Protein AF-A0A917HIQ5-F1 (afdb_monomer_lite)

Organism: NCBI:txi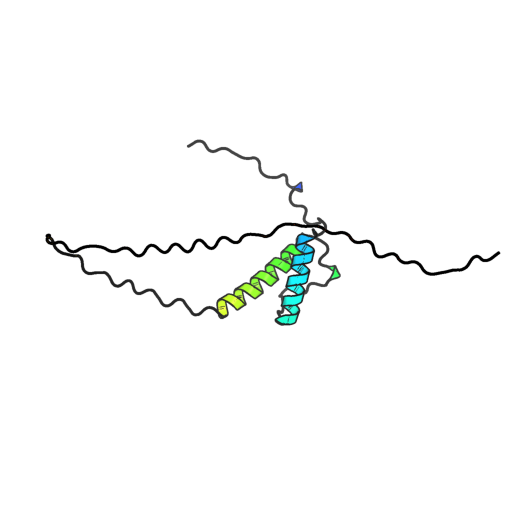d1560005

Foldseek 3Di:
DDDDDDDDDDPVVPDQQAFDDPVLVVVVVVLVVVCVVVVDDFPDDDDPVNNGTPNVSVVVVVRSVVSVVVVVVVVDDDPDPPPPDPDDDDDDDDDDDDDDDDDDDPPPPDPPDDDDDDDDDDDDDDDDDDDDD

Structure (mmCIF, N/CA/C/O backbone)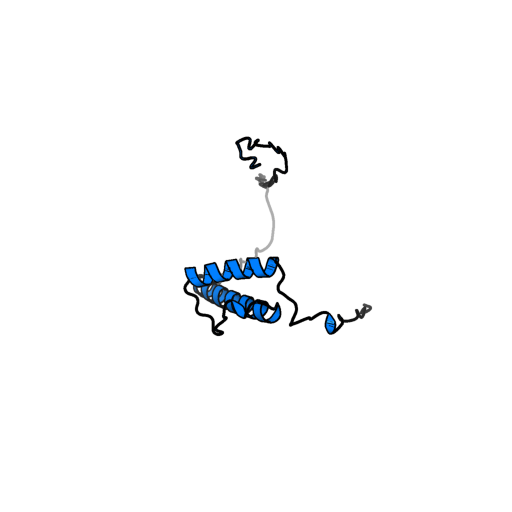:
data_AF-A0A917HIQ5-F1
#
_entry.id   AF-A0A917HIQ5-F1
#
loop_
_atom_site.group_PDB
_atom_site.id
_atom_site.type_symbol
_atom_site.label_atom_id
_atom_site.label_alt_id
_atom_site.label_comp_id
_atom_site.label_asym_id
_atom_site.label_entity_id
_atom_site.label_seq_id
_atom_site.pdbx_PDB_ins_code
_atom_site.Cartn_x
_atom_site.Cartn_y
_atom_site.Cartn_z
_atom_site.occupancy
_atom_site.B_iso_or_equiv
_atom_site.auth_seq_id
_atom_site.auth_comp_id
_atom_site.auth_asym_id
_atom_site.auth_atom_id
_atom_site.pdbx_PDB_model_num
ATOM 1 N N . MET A 1 1 ? -20.507 -13.026 -31.217 1.00 65.62 1 MET A N 1
ATOM 2 C CA . MET A 1 1 ? -19.606 -11.951 -30.739 1.00 65.62 1 MET A CA 1
ATOM 3 C C . MET A 1 1 ? -18.174 -12.427 -30.918 1.00 65.62 1 MET A C 1
ATOM 5 O O . MET A 1 1 ? -17.891 -13.542 -30.505 1.00 65.62 1 MET A O 1
ATOM 9 N N . ALA A 1 2 ? -17.309 -11.653 -31.578 1.00 81.44 2 ALA A N 1
ATOM 10 C CA . ALA A 1 2 ? -15.912 -12.036 -31.798 1.00 81.44 2 ALA A CA 1
ATOM 11 C C . ALA A 1 2 ? -15.040 -11.566 -30.621 1.00 81.44 2 ALA A C 1
ATOM 13 O O . ALA A 1 2 ? -15.056 -10.388 -30.272 1.00 81.44 2 ALA A O 1
ATOM 14 N N . THR A 1 3 ? -14.299 -12.483 -29.996 1.00 85.56 3 THR A N 1
ATOM 15 C CA . THR A 1 3 ? -13.396 -12.177 -28.878 1.00 85.56 3 THR A CA 1
ATOM 16 C C . THR A 1 3 ? -12.050 -11.698 -29.411 1.00 85.56 3 THR A C 1
ATOM 18 O O . THR A 1 3 ? -11.332 -12.454 -30.062 1.00 85.56 3 THR A O 1
ATOM 21 N N . ILE A 1 4 ? -11.686 -10.454 -29.107 1.00 88.12 4 ILE A N 1
ATOM 22 C CA . ILE A 1 4 ? -10.370 -9.897 -29.434 1.00 88.12 4 ILE A CA 1
ATOM 23 C C . ILE A 1 4 ? -9.393 -10.306 -28.327 1.00 88.12 4 ILE A C 1
ATOM 25 O O . ILE A 1 4 ? -9.604 -9.982 -27.159 1.00 88.12 4 ILE A O 1
ATOM 29 N N . ARG A 1 5 ? -8.323 -11.030 -28.679 1.00 89.62 5 ARG A N 1
ATOM 30 C CA . ARG A 1 5 ? -7.251 -11.379 -27.735 1.00 89.62 5 ARG A CA 1
ATOM 31 C C . ARG A 1 5 ? -6.218 -10.259 -27.705 1.00 89.62 5 ARG A C 1
ATOM 33 O O . ARG A 1 5 ? -5.536 -10.026 -28.698 1.00 89.62 5 ARG A O 1
ATOM 40 N N . VAL A 1 6 ? -6.112 -9.581 -26.566 1.00 91.62 6 VAL A N 1
ATOM 41 C CA . VAL A 1 6 ? -5.099 -8.545 -26.335 1.00 91.62 6 VAL A CA 1
ATOM 42 C C . VAL A 1 6 ? -3.855 -9.202 -25.725 1.00 91.62 6 VAL A C 1
ATOM 44 O O . VAL A 1 6 ? -4.002 -10.007 -24.801 1.00 91.62 6 VAL A O 1
ATOM 47 N N . PRO A 1 7 ? -2.642 -8.900 -26.220 1.00 91.94 7 PRO A N 1
ATOM 48 C CA . PRO A 1 7 ? -1.417 -9.397 -25.610 1.00 91.94 7 PRO A CA 1
ATOM 49 C C . PRO A 1 7 ? -1.265 -8.858 -24.183 1.00 91.94 7 PRO A C 1
ATOM 51 O O . PRO A 1 7 ? -1.520 -7.684 -23.911 1.00 91.94 7 PRO A O 1
ATOM 54 N N . GLY A 1 8 ? -0.851 -9.737 -23.270 1.00 91.00 8 GLY A N 1
ATOM 55 C CA . GLY A 1 8 ? -0.552 -9.357 -21.895 1.00 91.00 8 GLY A CA 1
ATOM 56 C C . GLY A 1 8 ? 0.676 -8.442 -21.810 1.00 91.00 8 GLY A C 1
ATOM 57 O O . GLY A 1 8 ? 1.515 -8.444 -22.717 1.00 91.00 8 GLY A O 1
ATOM 58 N N . PRO A 1 9 ? 0.807 -7.661 -20.725 1.00 91.31 9 PRO A N 1
ATOM 59 C CA . PRO A 1 9 ? 2.001 -6.863 -20.500 1.00 91.31 9 PRO A CA 1
ATOM 60 C C . PRO A 1 9 ? 3.235 -7.770 -20.364 1.00 91.31 9 PRO A C 1
ATOM 62 O O . PRO A 1 9 ? 3.128 -8.886 -19.843 1.00 91.31 9 PRO A O 1
ATOM 65 N N . PRO A 1 10 ? 4.416 -7.303 -20.799 1.00 89.88 10 PRO A N 1
ATOM 66 C CA . PRO A 1 10 ? 5.646 -8.062 -20.636 1.00 89.88 10 PRO A CA 1
ATOM 67 C C . PRO A 1 10 ? 5.961 -8.253 -19.143 1.00 89.88 10 PRO A C 1
ATOM 69 O O . PRO A 1 10 ? 5.623 -7.387 -18.330 1.00 89.88 10 PRO A O 1
ATOM 72 N N . PRO A 1 11 ? 6.659 -9.336 -18.758 1.00 84.06 11 PRO A N 1
ATOM 73 C CA . PRO A 1 11 ? 6.999 -9.600 -17.356 1.00 84.06 11 PRO A CA 1
ATOM 74 C C . PRO A 1 11 ? 7.830 -8.468 -16.734 1.00 84.06 11 PRO A C 1
ATOM 76 O O . PRO A 1 11 ? 7.712 -8.177 -15.546 1.00 84.06 11 PRO A O 1
ATOM 79 N N . GLU A 1 12 ? 8.613 -7.763 -17.553 1.00 83.94 12 GLU A N 1
ATOM 80 C CA . GLU A 1 12 ? 9.407 -6.606 -17.139 1.00 83.94 12 GLU A CA 1
ATOM 81 C C . GLU A 1 12 ? 8.588 -5.359 -16.793 1.00 83.94 12 GLU A C 1
ATOM 83 O O . GLU A 1 12 ? 9.141 -4.425 -16.208 1.00 83.94 12 GLU A O 1
ATOM 88 N N . ALA A 1 13 ? 7.299 -5.305 -17.147 1.00 84.56 13 ALA A N 1
ATOM 89 C CA . ALA A 1 13 ? 6.434 -4.184 -16.790 1.00 84.56 13 ALA A CA 1
ATOM 90 C C . ALA A 1 13 ? 6.215 -4.107 -15.270 1.00 84.56 13 ALA A C 1
ATOM 92 O O . ALA A 1 13 ? 6.064 -3.015 -14.722 1.00 84.56 13 ALA A O 1
ATOM 93 N N . PHE A 1 14 ? 6.258 -5.247 -14.569 1.00 82.88 14 PHE A N 1
ATOM 94 C CA . PHE A 1 14 ? 6.112 -5.306 -13.117 1.00 82.88 14 PHE A CA 1
ATOM 95 C C .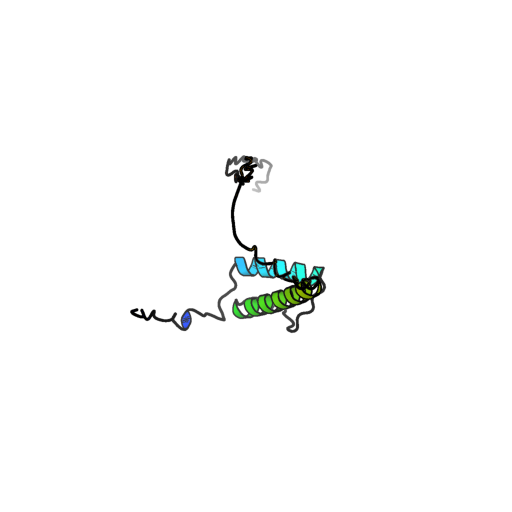 PHE A 1 14 ? 7.476 -5.314 -12.411 1.00 82.88 14 PHE A C 1
ATOM 97 O O . PHE A 1 14 ? 7.992 -6.346 -11.973 1.00 82.88 14 PHE A O 1
ATOM 104 N N . ARG A 1 15 ? 8.084 -4.130 -12.285 1.00 85.75 15 ARG A N 1
ATOM 105 C CA . ARG A 1 15 ? 9.397 -3.959 -11.641 1.00 85.75 15 ARG A CA 1
ATOM 106 C C . ARG A 1 15 ? 9.264 -3.785 -10.129 1.00 85.75 15 ARG A C 1
ATOM 108 O O . ARG A 1 15 ? 9.173 -2.666 -9.638 1.00 85.75 15 ARG A O 1
ATOM 115 N N . LYS A 1 16 ? 9.340 -4.888 -9.377 1.00 85.25 16 LYS A N 1
ATOM 116 C CA . LYS A 1 16 ? 9.280 -4.884 -7.897 1.00 85.25 16 LYS A CA 1
ATOM 117 C C . LYS A 1 16 ? 10.336 -3.980 -7.242 1.00 85.25 16 LYS A C 1
ATOM 119 O O . LYS A 1 16 ? 10.047 -3.285 -6.275 1.00 85.25 16 LYS A O 1
ATOM 124 N N . ASN A 1 17 ? 11.537 -3.945 -7.818 1.00 90.38 17 ASN A N 1
ATOM 125 C CA . ASN A 1 17 ? 12.673 -3.177 -7.301 1.00 90.38 17 ASN A CA 1
ATOM 126 C C . ASN A 1 17 ? 12.726 -1.738 -7.847 1.00 90.38 17 ASN A C 1
ATOM 128 O O . ASN A 1 17 ? 13.769 -1.090 -7.784 1.00 90.38 17 ASN A O 1
ATOM 132 N N . ARG A 1 18 ? 11.632 -1.233 -8.436 1.00 90.81 18 ARG A N 1
ATOM 133 C CA . ARG A 1 18 ? 11.580 0.147 -8.923 1.00 90.81 18 ARG A CA 1
ATOM 134 C C . ARG A 1 18 ? 11.670 1.116 -7.735 1.00 90.81 18 ARG A C 1
ATOM 136 O O . ARG A 1 18 ? 11.004 0.883 -6.722 1.00 90.81 18 ARG A O 1
ATOM 143 N N . PRO A 1 19 ? 12.441 2.213 -7.847 1.00 94.06 19 PRO A N 1
ATOM 144 C CA . PRO A 1 19 ? 12.431 3.257 -6.834 1.00 94.06 19 PRO A CA 1
ATOM 145 C C . PRO A 1 19 ? 11.048 3.903 -6.740 1.00 94.06 19 PRO A C 1
ATOM 147 O O . PRO A 1 19 ? 10.331 4.040 -7.738 1.00 94.06 19 PRO A O 1
ATOM 150 N N . ILE A 1 20 ? 10.695 4.324 -5.531 1.00 93.69 20 ILE A N 1
ATOM 151 C CA . ILE A 1 20 ? 9.388 4.912 -5.241 1.00 93.69 20 ILE A CA 1
ATOM 152 C C . ILE A 1 20 ? 9.216 6.250 -5.970 1.00 93.69 20 ILE A C 1
ATOM 154 O O . ILE A 1 20 ? 10.067 7.143 -5.888 1.00 93.69 20 ILE A O 1
ATOM 158 N N . SER A 1 21 ? 8.077 6.396 -6.650 1.00 93.94 21 SER A N 1
ATOM 159 C CA . SER A 1 21 ? 7.655 7.652 -7.275 1.00 93.94 21 SER A CA 1
ATOM 160 C C . SER A 1 21 ? 7.303 8.737 -6.248 1.00 93.94 21 SER A C 1
ATOM 162 O O . SER A 1 21 ? 6.957 8.453 -5.104 1.00 93.94 21 SER A O 1
ATOM 164 N N . ASP A 1 22 ? 7.350 10.007 -6.649 1.00 95.88 22 ASP A N 1
ATOM 165 C CA . ASP A 1 22 ? 7.061 11.117 -5.729 1.00 95.88 22 ASP A CA 1
ATOM 166 C C . ASP A 1 22 ? 5.628 11.075 -5.162 1.00 95.88 22 ASP A C 1
ATOM 168 O O . ASP A 1 22 ? 5.409 11.317 -3.974 1.00 95.88 22 ASP A O 1
ATOM 172 N N . LEU A 1 23 ? 4.661 10.640 -5.978 1.00 96.00 23 LEU A N 1
ATOM 173 C CA . LEU A 1 23 ? 3.281 10.430 -5.540 1.00 96.00 23 LEU A CA 1
ATOM 174 C C . LEU A 1 23 ? 3.202 9.439 -4.372 1.00 96.00 23 LEU A C 1
ATOM 176 O O . LEU A 1 23 ? 2.583 9.732 -3.350 1.00 96.00 23 LEU A O 1
ATOM 180 N N . ILE A 1 24 ? 3.858 8.285 -4.506 1.00 95.12 24 ILE A N 1
ATOM 181 C CA . ILE A 1 24 ? 3.847 7.252 -3.468 1.00 95.12 24 ILE A CA 1
ATOM 182 C C . ILE A 1 24 ? 4.584 7.753 -2.216 1.00 95.12 24 ILE A C 1
ATOM 184 O O . ILE A 1 24 ? 4.112 7.527 -1.105 1.00 95.12 24 ILE A O 1
ATOM 188 N N . LYS A 1 25 ? 5.679 8.517 -2.354 1.00 95.56 25 LYS A N 1
ATOM 189 C CA . LYS A 1 25 ? 6.347 9.154 -1.199 1.00 95.56 25 LYS A CA 1
ATOM 190 C C . LYS A 1 25 ? 5.404 10.083 -0.440 1.00 95.56 25 LYS A C 1
ATOM 192 O O . LYS A 1 25 ? 5.387 10.066 0.789 1.00 95.56 25 LYS A O 1
ATOM 197 N N . SER A 1 26 ? 4.625 10.891 -1.157 1.00 96.44 26 SER A N 1
ATOM 198 C CA . SER A 1 26 ? 3.635 11.788 -0.555 1.00 96.44 26 SER A CA 1
ATOM 199 C C . SER A 1 26 ? 2.549 11.010 0.200 1.00 96.44 26 SER A C 1
ATOM 201 O O . SER A 1 26 ? 2.244 11.327 1.351 1.00 96.44 26 SER A O 1
ATOM 203 N N . GLN A 1 27 ? 2.037 9.927 -0.392 1.00 95.94 27 GLN A N 1
ATOM 204 C CA . GLN A 1 27 ? 1.063 9.038 0.253 1.00 95.94 27 GLN A CA 1
ATOM 205 C C . GLN A 1 27 ? 1.626 8.381 1.518 1.00 95.94 27 GLN A C 1
ATOM 207 O O . GLN A 1 27 ? 0.962 8.381 2.552 1.00 95.94 27 GLN A O 1
ATOM 212 N N . ILE A 1 28 ? 2.864 7.881 1.470 1.00 95.75 28 ILE A N 1
ATOM 213 C CA . ILE A 1 28 ? 3.539 7.294 2.635 1.00 95.75 28 ILE A CA 1
ATOM 214 C C . ILE A 1 28 ? 3.656 8.320 3.761 1.00 95.75 28 ILE A C 1
ATOM 216 O O . ILE A 1 28 ? 3.295 8.011 4.891 1.00 95.75 28 ILE A O 1
ATOM 220 N N . LYS A 1 29 ? 4.095 9.552 3.471 1.00 95.38 29 LYS A N 1
ATOM 221 C CA . LYS A 1 29 ? 4.181 10.617 4.487 1.00 95.38 29 LYS A CA 1
ATOM 222 C C . LYS A 1 29 ? 2.827 10.886 5.142 1.00 95.38 29 LYS A C 1
ATOM 224 O O . LYS A 1 29 ? 2.750 11.066 6.356 1.00 95.38 29 LYS A O 1
ATOM 229 N N . HIS A 1 30 ? 1.757 10.901 4.347 1.00 95.44 30 HIS A N 1
ATOM 230 C CA . HIS A 1 30 ? 0.407 11.058 4.871 1.00 95.44 30 HIS A CA 1
ATOM 231 C C . HIS A 1 30 ? 0.010 9.890 5.785 1.00 95.44 30 HIS A C 1
ATOM 233 O O . HIS A 1 30 ? -0.487 10.116 6.887 1.00 95.44 30 HIS A O 1
ATOM 239 N N . PHE A 1 31 ? 0.281 8.651 5.375 1.00 95.19 31 PHE A N 1
ATOM 240 C CA . PHE A 1 31 ? -0.013 7.472 6.185 1.00 95.19 31 PHE A CA 1
ATOM 241 C C . PHE A 1 31 ? 0.811 7.396 7.467 1.00 95.19 31 PHE A C 1
ATOM 243 O O . PHE A 1 31 ? 0.235 7.112 8.507 1.00 95.19 31 PHE A O 1
ATOM 250 N N . GLN A 1 32 ? 2.093 7.754 7.444 1.00 93.94 32 GLN A N 1
ATOM 251 C CA . GLN A 1 32 ? 2.924 7.839 8.651 1.00 93.94 32 GLN A CA 1
ATOM 252 C C . GLN A 1 32 ? 2.375 8.870 9.644 1.00 93.94 32 GLN A C 1
ATOM 254 O O . GLN A 1 32 ? 2.340 8.638 10.854 1.00 93.94 32 GLN A O 1
ATOM 259 N N . HIS A 1 33 ? 1.889 10.009 9.140 1.00 94.75 33 HIS A N 1
ATOM 260 C CA . HIS A 1 33 ? 1.208 10.989 9.979 1.00 94.75 33 HIS A CA 1
ATOM 261 C C . HIS A 1 33 ? -0.064 10.407 10.618 1.00 94.75 33 HIS A C 1
ATOM 263 O O . HIS A 1 33 ? -0.308 10.614 11.810 1.00 94.75 33 HIS A O 1
ATOM 269 N N . LEU A 1 34 ? -0.865 9.658 9.852 1.00 93.56 34 LEU A N 1
ATOM 270 C CA . LEU A 1 34 ? -2.059 8.982 10.366 1.00 93.56 34 LEU A CA 1
ATOM 271 C C . LEU A 1 34 ? -1.718 7.878 11.368 1.00 93.56 34 LEU A C 1
ATOM 273 O O . LEU A 1 34 ? -2.382 7.787 12.396 1.00 93.56 34 LEU A O 1
ATOM 277 N N . GLU A 1 35 ? -0.681 7.089 11.109 1.00 92.56 35 GLU A N 1
ATOM 278 C CA . GLU A 1 35 ? -0.189 6.023 11.981 1.00 92.56 35 GLU A CA 1
ATOM 279 C C . GLU A 1 35 ? 0.111 6.563 13.376 1.00 92.56 35 GLU A C 1
ATOM 281 O O . GLU A 1 35 ? -0.431 6.070 14.366 1.00 92.56 35 GLU A O 1
ATOM 286 N N . HIS A 1 36 ? 0.874 7.657 13.443 1.00 92.44 36 HIS A N 1
ATOM 287 C CA . HIS A 1 36 ? 1.212 8.317 14.698 1.00 92.44 36 HIS A CA 1
ATOM 288 C C . HIS A 1 36 ? -0.017 8.938 15.376 1.00 92.44 36 HIS A C 1
ATOM 290 O O . HIS A 1 36 ? -0.224 8.778 16.579 1.00 92.44 36 HIS A O 1
ATOM 296 N N . LYS A 1 37 ? -0.868 9.639 14.613 1.00 94.81 37 LYS A N 1
ATOM 297 C CA . LYS A 1 37 ? -2.063 10.310 15.152 1.00 94.81 37 LYS A CA 1
ATOM 298 C C . LYS A 1 37 ? -3.080 9.319 15.719 1.00 94.81 37 LYS A C 1
ATOM 300 O O . LYS A 1 37 ? -3.722 9.598 16.729 1.00 94.81 37 LYS A O 1
ATOM 305 N N . LEU A 1 38 ? -3.258 8.189 15.046 1.00 92.06 38 LEU A N 1
ATOM 306 C CA . LEU A 1 38 ? -4.272 7.189 15.361 1.00 92.06 38 LEU A CA 1
ATOM 307 C C . LEU A 1 38 ? -3.720 6.020 16.183 1.00 92.06 38 LEU A C 1
ATOM 309 O O . LEU A 1 38 ? -4.516 5.174 16.587 1.00 92.06 38 LEU A O 1
ATOM 313 N N . LYS A 1 39 ? -2.405 5.998 16.443 1.00 92.31 39 LYS A N 1
ATOM 314 C CA . LYS A 1 39 ? -1.675 4.928 17.140 1.00 92.31 39 LYS A CA 1
ATOM 315 C C . LYS A 1 39 ? -1.966 3.553 16.532 1.00 92.31 39 LYS A C 1
ATOM 317 O O . LYS A 1 39 ? -2.247 2.589 17.241 1.00 92.31 39 LYS A O 1
ATOM 322 N N . ILE A 1 40 ? -1.956 3.490 15.202 1.00 90.62 40 ILE A N 1
ATOM 323 C CA . ILE A 1 40 ? -2.209 2.250 14.465 1.00 90.62 40 ILE A CA 1
ATOM 324 C C . ILE A 1 40 ? -0.969 1.372 14.587 1.00 90.62 40 ILE A C 1
ATOM 326 O O . ILE A 1 40 ? 0.141 1.832 14.350 1.00 90.62 40 ILE A O 1
ATOM 330 N N . THR A 1 41 ? -1.170 0.113 14.964 1.00 90.19 41 THR A N 1
ATOM 331 C CA . THR A 1 41 ? -0.106 -0.892 14.966 1.00 90.19 41 THR A CA 1
ATOM 332 C C . THR A 1 41 ? -0.323 -1.800 13.769 1.00 90.19 41 THR A C 1
ATOM 334 O O . THR A 1 41 ? -1.340 -2.490 13.698 1.00 90.19 41 THR A O 1
ATOM 337 N N . LEU A 1 42 ? 0.605 -1.764 12.816 1.00 89.19 42 LEU A N 1
ATOM 338 C CA . LEU A 1 42 ? 0.585 -2.658 11.664 1.00 89.19 42 LEU A CA 1
ATOM 339 C C . LEU A 1 42 ? 1.168 -4.033 12.029 1.00 89.19 42 LEU A C 1
ATOM 341 O O . LEU A 1 42 ? 2.009 -4.121 12.929 1.00 89.19 42 LEU A O 1
ATOM 345 N N . PRO A 1 43 ? 0.738 -5.108 11.344 1.00 88.50 43 PRO A N 1
ATOM 346 C CA . PRO A 1 43 ? 1.292 -6.440 11.559 1.00 88.50 43 PRO A CA 1
ATOM 347 C C . PRO A 1 43 ? 2.767 -6.507 11.145 1.00 88.50 43 PRO A C 1
ATOM 349 O O . PRO A 1 43 ? 3.576 -7.104 11.858 1.00 88.50 43 PRO A O 1
ATOM 352 N N . THR A 1 44 ? 3.137 -5.853 10.041 1.00 89.56 44 THR A N 1
ATOM 353 C CA . THR A 1 44 ? 4.533 -5.738 9.622 1.00 89.56 44 THR A CA 1
ATOM 354 C C . THR A 1 44 ? 5.165 -4.486 10.229 1.00 89.56 44 THR A C 1
ATOM 356 O O . THR A 1 44 ? 4.629 -3.381 10.140 1.00 89.56 44 THR A O 1
ATOM 359 N N . LYS A 1 45 ? 6.347 -4.642 10.836 1.00 87.50 45 LYS A N 1
ATOM 360 C CA . LYS A 1 45 ? 7.149 -3.515 11.330 1.00 87.50 45 LYS A CA 1
ATOM 361 C C . LYS A 1 45 ? 7.991 -2.956 10.189 1.00 87.50 45 LYS A C 1
ATOM 363 O O . LYS A 1 45 ? 9.011 -3.542 9.844 1.00 87.50 45 LYS A O 1
ATOM 368 N N . PHE A 1 46 ? 7.570 -1.832 9.621 1.00 86.50 46 PHE A N 1
ATOM 369 C CA . PHE A 1 46 ? 8.325 -1.143 8.575 1.00 86.50 46 PHE A CA 1
ATOM 370 C C . PHE A 1 46 ? 9.307 -0.148 9.191 1.00 86.50 46 PHE A C 1
ATOM 372 O O . PHE A 1 46 ? 8.896 0.742 9.941 1.00 86.50 46 PHE A O 1
ATOM 379 N N . LEU A 1 47 ? 10.596 -0.249 8.856 1.00 85.88 47 LEU A N 1
ATOM 380 C CA . LEU A 1 47 ? 11.544 0.815 9.172 1.00 85.88 47 LEU A CA 1
ATOM 381 C C . LEU A 1 47 ? 11.471 1.909 8.093 1.00 85.88 47 LEU A C 1
ATOM 383 O O . LEU A 1 47 ? 11.241 1.609 6.918 1.00 85.88 47 LEU A O 1
ATOM 387 N N . PRO A 1 48 ? 11.730 3.185 8.435 1.00 78.38 48 PRO A N 1
ATOM 388 C CA . PRO A 1 48 ? 11.735 4.275 7.456 1.00 78.38 48 PRO A CA 1
ATOM 389 C C . PRO A 1 48 ? 12.691 4.042 6.277 1.00 78.38 48 PRO A C 1
ATOM 391 O O . PRO A 1 48 ? 12.434 4.513 5.172 1.00 78.38 48 PRO A O 1
ATOM 394 N N . HIS A 1 49 ? 13.783 3.309 6.506 1.00 81.50 49 HIS A N 1
ATOM 395 C CA . HIS A 1 49 ? 14.777 2.977 5.485 1.00 81.50 49 HIS A CA 1
ATOM 396 C C . HIS A 1 49 ? 14.344 1.831 4.555 1.00 81.50 49 HIS A C 1
ATOM 398 O O . HIS A 1 49 ? 14.885 1.717 3.457 1.00 81.50 49 HIS A O 1
ATOM 404 N N . ASP A 1 50 ? 13.346 1.031 4.938 1.00 85.31 50 ASP A N 1
ATOM 405 C CA . ASP A 1 50 ? 12.874 -0.108 4.138 1.00 85.31 50 ASP A CA 1
ATOM 406 C C . ASP A 1 50 ? 11.953 0.346 2.994 1.00 85.31 50 ASP A C 1
ATOM 408 O O . ASP A 1 50 ? 11.857 -0.295 1.945 1.00 85.31 50 ASP A O 1
ATOM 412 N N . LEU A 1 51 ? 11.309 1.506 3.156 1.00 87.25 51 LEU A N 1
ATOM 413 C CA . LEU A 1 51 ? 10.386 2.108 2.193 1.00 87.25 51 LEU A CA 1
ATOM 414 C C . LEU A 1 51 ? 11.142 2.839 1.074 1.00 87.25 51 LEU A C 1
ATOM 416 O O . LEU A 1 51 ? 10.954 4.035 0.862 1.00 87.25 51 LEU A O 1
ATOM 420 N N . THR A 1 52 ? 12.014 2.128 0.357 1.00 92.19 52 THR A N 1
ATOM 421 C CA . THR A 1 52 ? 12.783 2.656 -0.790 1.00 92.19 52 THR A CA 1
ATOM 422 C C . THR A 1 52 ? 12.288 2.142 -2.139 1.00 92.19 52 THR A C 1
ATOM 424 O O . THR A 1 52 ? 12.427 2.836 -3.152 1.00 92.19 52 THR A O 1
ATOM 427 N N . THR A 1 53 ? 11.668 0.959 -2.155 1.00 94.88 53 THR A N 1
ATOM 428 C CA . THR A 1 53 ? 11.144 0.307 -3.362 1.00 94.88 53 THR A CA 1
ATOM 429 C C . THR A 1 53 ? 9.621 0.325 -3.401 1.00 94.88 53 THR A C 1
ATOM 431 O O . THR A 1 53 ? 8.949 0.317 -2.366 1.00 94.88 53 THR A O 1
ATOM 434 N N . GLU A 1 54 ? 9.056 0.341 -4.609 1.00 92.38 54 GLU A N 1
ATOM 435 C CA . GLU A 1 54 ? 7.601 0.333 -4.785 1.00 92.38 54 GLU A CA 1
ATOM 436 C C . GLU A 1 54 ? 6.944 -0.931 -4.233 1.00 92.38 54 GLU A C 1
ATOM 438 O O . GLU A 1 54 ? 5.843 -0.839 -3.698 1.00 92.38 54 GLU A O 1
ATOM 443 N N . ALA A 1 55 ? 7.611 -2.089 -4.295 1.00 92.12 55 ALA A N 1
ATOM 444 C CA . ALA A 1 55 ? 7.075 -3.318 -3.716 1.00 92.12 55 ALA A CA 1
ATOM 445 C C . ALA A 1 55 ? 6.823 -3.173 -2.207 1.00 92.12 55 ALA A C 1
ATOM 447 O O . ALA A 1 55 ? 5.706 -3.416 -1.748 1.00 92.12 55 ALA A O 1
ATOM 448 N N . VAL A 1 56 ? 7.817 -2.701 -1.449 1.00 93.88 56 VAL A N 1
ATOM 449 C CA . VAL A 1 56 ? 7.681 -2.523 0.007 1.00 93.88 56 VAL A CA 1
ATOM 450 C C . VAL A 1 56 ? 6.675 -1.414 0.326 1.00 93.88 56 VAL A C 1
ATOM 452 O O . VAL A 1 56 ? 5.813 -1.583 1.187 1.00 93.88 56 VAL A O 1
ATOM 455 N N . ALA A 1 57 ? 6.710 -0.309 -0.423 1.00 94.12 57 ALA A N 1
ATOM 456 C CA . ALA A 1 57 ? 5.730 0.766 -0.290 1.00 94.12 57 ALA A CA 1
ATOM 457 C C . ALA A 1 57 ? 4.287 0.287 -0.513 1.00 94.12 57 ALA A C 1
ATOM 459 O O . ALA A 1 57 ? 3.386 0.669 0.232 1.00 94.12 57 ALA A O 1
ATOM 460 N N . SER A 1 58 ? 4.065 -0.558 -1.524 1.00 93.44 58 SER A N 1
ATOM 461 C CA . SER A 1 58 ? 2.742 -1.102 -1.835 1.00 93.44 58 SER A CA 1
ATOM 462 C C . SER A 1 58 ? 2.203 -1.965 -0.695 1.00 93.44 58 SER A C 1
ATOM 464 O O . SER A 1 58 ? 1.026 -1.854 -0.351 1.00 93.44 58 SER A O 1
ATOM 466 N N . GLN A 1 59 ? 3.076 -2.746 -0.050 1.00 95.00 59 GLN A N 1
ATOM 467 C CA . GLN A 1 59 ? 2.709 -3.557 1.102 1.00 95.00 59 GLN A CA 1
ATOM 468 C C . GLN A 1 59 ? 2.308 -2.673 2.289 1.00 95.00 59 GLN A C 1
ATOM 470 O O . GLN A 1 59 ? 1.213 -2.848 2.820 1.00 95.00 59 GLN A O 1
ATOM 475 N N . TYR A 1 60 ? 3.116 -1.665 2.633 1.00 95.69 60 TYR A N 1
ATOM 476 C CA . TYR A 1 60 ? 2.785 -0.712 3.700 1.00 95.69 60 TYR A CA 1
ATOM 477 C C . TYR A 1 60 ? 1.436 -0.020 3.468 1.00 95.69 60 TYR A C 1
ATOM 479 O O . TYR A 1 60 ? 0.584 0.013 4.356 1.00 95.69 60 TYR A O 1
ATOM 487 N N . ILE A 1 61 ? 1.204 0.486 2.252 1.00 95.12 61 ILE A N 1
ATOM 488 C CA . ILE A 1 61 ? -0.061 1.136 1.887 1.00 95.12 61 ILE A CA 1
ATOM 489 C C . ILE A 1 61 ? -1.232 0.160 2.023 1.00 95.12 61 ILE A C 1
ATOM 491 O O . ILE A 1 61 ? -2.288 0.544 2.529 1.00 95.12 61 ILE A O 1
ATOM 495 N N . SER A 1 62 ? -1.060 -1.094 1.598 1.00 96.00 62 SER A N 1
ATOM 496 C CA . SER A 1 62 ? -2.112 -2.107 1.698 1.00 96.00 62 SER A CA 1
ATOM 497 C C . SER A 1 62 ? -2.482 -2.419 3.151 1.00 96.00 62 SER A C 1
ATOM 499 O O . SER A 1 62 ? -3.668 -2.422 3.482 1.00 96.00 62 SER A O 1
ATOM 501 N N . GLU A 1 63 ? -1.489 -2.581 4.030 1.00 95.75 63 GLU A N 1
ATOM 502 C CA . GLU A 1 63 ? -1.700 -2.867 5.451 1.00 95.75 63 GLU A CA 1
ATOM 503 C C . GLU A 1 63 ? -2.338 -1.673 6.170 1.00 95.75 63 GLU A C 1
ATOM 505 O O . GLU A 1 63 ? -3.323 -1.835 6.890 1.00 95.75 63 GLU A O 1
ATOM 510 N N . MET A 1 64 ? -1.850 -0.455 5.914 1.00 95.25 64 MET A N 1
ATOM 511 C CA . MET A 1 64 ? -2.425 0.765 6.484 1.00 95.25 64 MET A CA 1
ATOM 512 C C . MET A 1 64 ? -3.873 0.976 6.041 1.00 95.25 64 MET A C 1
ATOM 514 O O . MET A 1 64 ? -4.743 1.304 6.848 1.00 95.25 64 MET A O 1
ATOM 518 N N . THR A 1 65 ? -4.155 0.765 4.755 1.00 95.81 65 THR A N 1
ATOM 519 C CA . THR A 1 65 ? -5.509 0.925 4.215 1.00 95.81 65 THR A CA 1
ATOM 520 C C . THR A 1 65 ? -6.457 -0.123 4.793 1.00 95.81 65 THR A C 1
ATOM 522 O O . THR A 1 65 ? -7.598 0.211 5.113 1.00 95.81 65 THR A O 1
ATOM 525 N N . ALA A 1 66 ? -5.999 -1.365 4.975 1.00 94.69 66 ALA A N 1
ATOM 526 C CA . ALA A 1 66 ? -6.776 -2.405 5.643 1.00 94.69 66 ALA A CA 1
ATOM 527 C C . ALA A 1 66 ? -7.096 -2.016 7.095 1.00 94.69 66 ALA A C 1
ATOM 529 O O . ALA A 1 66 ? -8.268 -1.971 7.462 1.00 94.69 66 ALA A O 1
ATOM 530 N N . ALA A 1 67 ? -6.089 -1.606 7.874 1.00 93.44 67 ALA A N 1
ATOM 531 C CA . ALA A 1 67 ? -6.275 -1.180 9.262 1.00 93.44 67 ALA A CA 1
ATOM 532 C C . ALA A 1 67 ? -7.254 0.003 9.399 1.00 93.44 67 ALA A C 1
ATOM 534 O O . ALA A 1 67 ? -8.107 0.029 10.290 1.00 93.44 67 ALA A O 1
ATOM 535 N N . LEU A 1 68 ? -7.171 0.984 8.494 1.00 92.75 68 LEU A N 1
ATOM 536 C CA . LEU A 1 68 ? -8.096 2.119 8.461 1.00 92.75 68 LEU A CA 1
ATOM 537 C C . LEU A 1 68 ? -9.517 1.700 8.076 1.00 92.75 68 LEU A C 1
ATOM 539 O O . LEU A 1 68 ? -10.483 2.200 8.657 1.00 92.75 68 LEU A O 1
ATOM 543 N N . ARG A 1 69 ? -9.656 0.787 7.111 1.00 92.69 69 ARG A N 1
ATOM 544 C CA . ARG A 1 69 ? -10.957 0.288 6.658 1.00 92.69 69 ARG A CA 1
ATOM 545 C C . ARG A 1 69 ? -11.668 -0.497 7.752 1.00 92.69 69 ARG A C 1
ATOM 547 O O . ARG A 1 69 ? -12.853 -0.262 7.972 1.00 92.69 69 ARG A O 1
ATOM 554 N N . ASP A 1 70 ? -10.961 -1.370 8.457 1.00 89.25 70 ASP A N 1
ATOM 555 C CA . ASP A 1 70 ? -11.548 -2.191 9.519 1.00 89.25 70 ASP A CA 1
ATOM 556 C C . ASP A 1 70 ? -12.052 -1.313 10.670 1.00 89.25 70 ASP A C 1
ATOM 558 O O . ASP A 1 70 ? -13.157 -1.502 11.184 1.00 89.25 70 ASP A O 1
ATOM 562 N N . ARG A 1 71 ? -11.307 -0.251 10.992 1.00 87.19 71 ARG A N 1
ATOM 563 C CA . ARG A 1 71 ? -11.746 0.763 11.954 1.00 87.19 71 ARG A CA 1
ATOM 564 C C . ARG A 1 71 ? -12.975 1.542 11.482 1.00 87.19 71 ARG A C 1
ATOM 566 O O . ARG A 1 71 ? -13.858 1.825 12.288 1.00 87.19 71 ARG A O 1
ATOM 573 N N . ALA A 1 72 ? -13.033 1.918 10.206 1.00 79.50 72 ALA A N 1
ATOM 574 C CA . ALA A 1 72 ? -14.185 2.623 9.648 1.00 79.50 72 ALA A CA 1
ATOM 575 C C . ALA A 1 72 ? -15.440 1.736 9.630 1.00 79.50 72 ALA A C 1
ATOM 577 O O . ALA A 1 72 ? -16.530 2.223 9.920 1.00 79.50 72 ALA A O 1
ATOM 578 N N . SER A 1 73 ? -15.278 0.439 9.356 1.00 72.75 73 SER A N 1
ATOM 579 C CA . SER A 1 73 ? -16.355 -0.554 9.421 1.00 72.75 73 SER A CA 1
ATOM 580 C C . SER A 1 73 ? -16.919 -0.686 10.839 1.00 72.75 73 SER A C 1
ATOM 582 O O . SER A 1 73 ? -18.132 -0.658 11.022 1.00 72.75 73 SER A O 1
ATOM 584 N N . ALA A 1 74 ? -16.057 -0.706 11.862 1.00 64.50 74 ALA A N 1
ATOM 585 C CA . ALA A 1 74 ? -16.488 -0.728 13.263 1.00 64.50 74 ALA A CA 1
ATOM 586 C C . ALA A 1 74 ? -17.254 0.539 13.701 1.00 64.50 74 ALA A C 1
ATOM 588 O O . ALA A 1 74 ? -17.992 0.505 14.682 1.00 64.50 74 ALA A O 1
ATOM 589 N N . ALA A 1 75 ? -17.083 1.657 12.990 1.00 61.81 75 ALA A N 1
ATOM 590 C CA . ALA A 1 75 ? -17.765 2.920 13.269 1.00 61.81 75 ALA A CA 1
ATOM 591 C C . ALA A 1 75 ? -19.068 3.108 12.467 1.00 61.81 75 ALA A C 1
ATOM 593 O O . ALA A 1 75 ? -19.765 4.105 12.668 1.00 61.81 75 ALA A O 1
ATOM 594 N N . GLN A 1 76 ? -19.405 2.194 11.551 1.00 59.09 76 GLN A N 1
ATOM 595 C CA . GLN A 1 76 ? -20.652 2.264 10.791 1.00 59.09 76 GLN A CA 1
ATOM 596 C C . GLN A 1 76 ? -21.809 1.694 11.631 1.00 59.09 76 GLN A C 1
ATOM 598 O O . GLN A 1 76 ? -21.736 0.542 12.062 1.00 59.09 76 GLN A O 1
ATOM 603 N N . PRO A 1 77 ? -22.906 2.446 11.846 1.00 60.06 77 PRO A N 1
ATOM 604 C CA . PRO A 1 77 ? -24.139 1.853 12.340 1.00 60.06 77 PRO A CA 1
ATOM 605 C C . PRO A 1 77 ? -24.620 0.821 11.316 1.00 60.06 77 PRO A C 1
ATOM 607 O O . PRO A 1 77 ? -24.665 1.103 10.117 1.00 60.06 77 PRO A O 1
ATOM 610 N N . THR A 1 78 ? -24.966 -0.381 11.780 1.00 60.91 78 THR A N 1
ATOM 611 C CA . THR A 1 78 ? -25.542 -1.426 10.928 1.00 60.91 78 THR A CA 1
ATOM 612 C C . THR A 1 78 ? -26.731 -0.835 10.169 1.00 60.91 78 THR A C 1
ATOM 614 O O . THR A 1 78 ? -27.637 -0.314 10.831 1.00 60.91 78 THR A O 1
ATOM 617 N N . PRO A 1 79 ? -26.764 -0.874 8.824 1.00 62.31 79 PRO A N 1
ATOM 618 C CA . PRO A 1 79 ? -27.912 -0.370 8.090 1.00 62.31 79 PRO A CA 1
ATOM 619 C C . PRO A 1 79 ? -29.138 -1.158 8.548 1.00 62.31 79 PRO A C 1
ATOM 621 O O . PRO A 1 79 ? -29.177 -2.384 8.429 1.00 62.31 79 PRO A O 1
ATOM 624 N N . ALA A 1 80 ? -30.111 -0.458 9.136 1.00 64.62 80 ALA A N 1
ATOM 625 C CA . ALA A 1 80 ? -31.370 -1.066 9.535 1.00 64.62 80 ALA A CA 1
ATOM 626 C C . ALA A 1 80 ? -31.972 -1.767 8.306 1.00 64.62 80 ALA A C 1
ATOM 628 O O . ALA A 1 80 ? -31.970 -1.173 7.221 1.00 64.62 80 ALA A O 1
ATOM 629 N N . PRO A 1 81 ? -32.461 -3.014 8.430 1.00 68.12 81 PRO A N 1
ATOM 630 C CA . PRO A 1 81 ? -33.053 -3.699 7.296 1.00 68.12 81 PRO A CA 1
ATOM 631 C C . PRO A 1 81 ? -34.227 -2.860 6.790 1.00 68.12 81 PRO A C 1
ATOM 633 O O . PRO A 1 81 ? -35.191 -2.612 7.518 1.00 68.12 81 PRO A O 1
ATOM 636 N N . ILE A 1 82 ? -34.130 -2.397 5.542 1.00 68.00 82 ILE A N 1
ATOM 637 C CA . ILE A 1 82 ? -35.222 -1.709 4.859 1.00 68.00 82 ILE A CA 1
ATOM 638 C C . ILE A 1 82 ? -36.350 -2.730 4.733 1.00 68.00 82 ILE A C 1
ATOM 640 O O . ILE A 1 82 ? -36.302 -3.645 3.911 1.00 68.00 82 ILE A O 1
ATOM 644 N N . ARG A 1 83 ? -37.354 -2.609 5.603 1.00 66.38 83 ARG A N 1
ATOM 645 C CA . ARG A 1 83 ? -38.549 -3.442 5.561 1.00 66.38 83 ARG A CA 1
ATOM 646 C C . ARG A 1 83 ? -39.362 -2.986 4.352 1.00 66.38 83 ARG A C 1
ATOM 648 O O . ARG A 1 83 ? -40.020 -1.951 4.400 1.00 66.38 83 ARG A O 1
ATOM 655 N N . VAL A 1 84 ? -39.271 -3.729 3.252 1.00 58.31 84 VAL A N 1
ATOM 656 C CA . VAL A 1 84 ? -40.112 -3.510 2.072 1.00 58.31 84 VAL A CA 1
ATOM 657 C C . VAL A 1 84 ? -41.546 -3.838 2.480 1.00 58.31 84 VAL A C 1
ATOM 659 O O . VAL A 1 84 ? -41.933 -5.002 2.54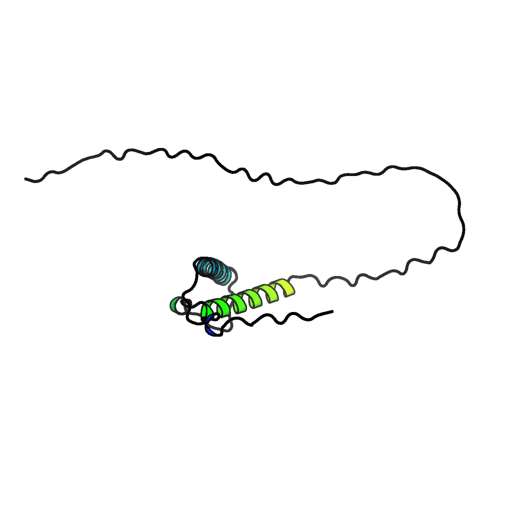9 1.00 58.31 84 VAL A O 1
ATOM 662 N N . VAL A 1 85 ? -42.326 -2.812 2.816 1.00 58.44 85 VAL A N 1
ATOM 663 C CA . VAL A 1 85 ? -43.775 -2.951 2.946 1.00 58.44 85 VAL A CA 1
ATOM 664 C C . VAL A 1 85 ? -44.309 -3.124 1.531 1.00 58.44 85 VAL A C 1
ATOM 666 O O . VAL A 1 85 ? -44.234 -2.209 0.711 1.00 58.44 85 VAL A O 1
ATOM 669 N N . SER A 1 86 ? -44.795 -4.322 1.222 1.00 54.91 86 SER A N 1
ATOM 670 C CA . SER A 1 86 ? -45.525 -4.592 -0.011 1.00 54.91 86 SER A CA 1
ATOM 671 C C . SER A 1 86 ? -46.718 -3.635 -0.075 1.00 54.91 86 SER A C 1
ATOM 673 O O . SER A 1 86 ? -47.609 -3.700 0.768 1.00 54.91 86 SER A O 1
ATOM 675 N N . SER A 1 87 ? -46.714 -2.711 -1.037 1.00 59.97 87 SER A N 1
ATOM 676 C CA . SER A 1 87 ? -47.877 -1.858 -1.290 1.00 59.97 87 SER A CA 1
ATOM 677 C C . SER A 1 87 ? -49.053 -2.732 -1.740 1.00 59.97 87 SER A C 1
ATOM 679 O O . SER A 1 87 ? -48.847 -3.608 -2.587 1.00 59.97 87 SER A O 1
ATOM 681 N N . PRO A 1 88 ? -50.271 -2.536 -1.203 1.00 57.12 88 PRO A N 1
ATOM 682 C CA . PRO A 1 88 ? -51.439 -3.247 -1.692 1.00 57.12 88 PRO A CA 1
ATOM 683 C C . PRO A 1 88 ? -51.726 -2.821 -3.136 1.00 57.12 88 PRO A C 1
ATOM 685 O O . PRO A 1 88 ? -51.677 -1.643 -3.492 1.00 57.12 88 PRO A O 1
ATOM 688 N N . ARG A 1 89 ? -51.957 -3.828 -3.974 1.00 53.38 89 ARG A N 1
ATOM 689 C CA . ARG A 1 89 ? -52.251 -3.722 -5.404 1.00 53.38 89 ARG A CA 1
ATOM 690 C C . ARG A 1 89 ? -53.543 -2.907 -5.602 1.00 53.38 89 ARG A C 1
ATOM 692 O O . ARG A 1 89 ? -54.526 -3.234 -4.943 1.00 53.38 89 ARG A O 1
ATOM 699 N N . PRO A 1 90 ? -53.577 -1.880 -6.469 1.00 49.44 90 PRO A N 1
ATOM 700 C CA . PRO A 1 90 ? -54.816 -1.169 -6.744 1.00 49.44 90 PRO A CA 1
ATOM 701 C C . PRO A 1 90 ? -55.670 -1.984 -7.719 1.00 49.44 90 PRO A C 1
ATOM 703 O O . PRO A 1 90 ? -55.234 -2.287 -8.834 1.00 49.44 90 PRO A O 1
ATOM 706 N N . ASP A 1 91 ? -56.873 -2.337 -7.273 1.00 49.78 91 ASP A N 1
ATOM 707 C CA . ASP A 1 91 ? -57.949 -2.787 -8.144 1.00 49.78 91 ASP A CA 1
ATOM 708 C C . ASP A 1 91 ? -58.457 -1.628 -9.019 1.00 49.78 91 ASP A C 1
ATOM 710 O O . ASP A 1 91 ? -58.331 -0.443 -8.716 1.00 49.78 91 ASP A O 1
ATOM 714 N N . THR A 1 92 ? -58.975 -2.040 -10.163 1.00 48.22 92 THR A N 1
ATOM 715 C CA . THR A 1 92 ? -59.438 -1.321 -11.351 1.00 48.22 92 THR A CA 1
ATOM 716 C C . THR A 1 92 ? -60.274 -0.040 -11.171 1.00 48.22 92 THR A C 1
ATOM 718 O O . THR A 1 92 ? -61.249 -0.035 -10.428 1.00 48.22 92 THR A O 1
ATOM 721 N N . ALA A 1 93 ? -60.001 0.906 -12.090 1.00 44.78 93 ALA A N 1
ATOM 722 C CA . ALA A 1 93 ? -60.921 1.832 -12.791 1.00 44.78 93 ALA A CA 1
ATOM 723 C C . ALA A 1 93 ? -60.978 3.327 -12.349 1.00 44.78 93 ALA A C 1
ATOM 725 O O . ALA A 1 93 ? -60.681 3.635 -11.199 1.00 44.78 93 ALA A O 1
ATOM 726 N N . PRO A 1 94 ? -61.245 4.266 -13.298 1.00 53.94 94 PRO A N 1
ATOM 727 C CA . PRO A 1 94 ? -60.672 5.622 -13.328 1.00 53.94 94 PRO A CA 1
ATOM 728 C C . PRO A 1 94 ? -61.667 6.753 -12.982 1.00 53.94 94 PRO A C 1
ATOM 730 O O . PRO A 1 94 ? -62.844 6.488 -12.800 1.00 53.94 94 PRO A O 1
ATOM 733 N N . GLU A 1 95 ? -61.157 7.999 -13.005 1.00 39.59 95 GLU A N 1
ATOM 734 C CA . GLU A 1 95 ? -61.787 9.329 -12.788 1.00 39.59 95 GLU A CA 1
ATOM 735 C C . GLU A 1 95 ? -61.363 9.970 -11.451 1.00 39.59 95 GLU A C 1
ATOM 737 O O . GLU A 1 95 ? -61.291 9.300 -10.436 1.00 39.59 95 GLU A O 1
ATOM 742 N N . THR A 1 96 ? -61.017 11.254 -11.323 1.00 42.94 96 THR A N 1
ATOM 743 C CA . THR A 1 96 ? -61.092 12.432 -12.199 1.00 42.94 96 THR A CA 1
ATOM 744 C C . THR A 1 96 ? -60.055 13.475 -11.721 1.00 42.94 96 THR A C 1
ATOM 746 O O . THR A 1 96 ? -59.631 13.486 -10.570 1.00 42.94 96 THR A O 1
ATOM 749 N N . ARG A 1 97 ? -59.645 14.350 -12.648 1.00 51.03 97 ARG A N 1
ATOM 750 C CA . ARG A 1 97 ? -58.803 15.563 -12.523 1.00 51.03 97 ARG A CA 1
ATOM 751 C C . ARG A 1 97 ? -58.672 16.225 -11.134 1.00 51.03 97 ARG A C 1
ATOM 753 O O . ARG A 1 97 ? -59.664 16.662 -10.562 1.00 51.03 97 ARG A O 1
ATOM 760 N N . SER A 1 98 ? -57.433 16.590 -10.780 1.00 47.00 98 SER A N 1
ATOM 761 C CA . SER A 1 98 ? -57.068 17.976 -10.415 1.00 47.00 98 SER A CA 1
ATOM 762 C C . SER A 1 98 ? -55.552 18.218 -10.499 1.00 47.00 98 SER A C 1
ATOM 764 O O . SER A 1 98 ? -54.753 17.291 -10.435 1.00 47.00 98 SER A O 1
ATOM 766 N N . ALA A 1 99 ? -55.183 19.467 -10.772 1.00 45.38 99 ALA A N 1
ATOM 767 C CA . ALA A 1 99 ? -53.948 19.905 -11.419 1.00 45.38 99 ALA A CA 1
ATOM 768 C C . ALA A 1 99 ? -52.728 20.161 -10.492 1.00 45.38 99 ALA A C 1
ATOM 770 O O . ALA A 1 99 ? -52.889 20.619 -9.369 1.00 45.38 99 ALA A O 1
ATOM 771 N N . ILE A 1 100 ? -51.523 19.869 -11.026 1.00 52.50 100 ILE A N 1
ATOM 772 C CA . ILE A 1 100 ? -50.226 20.618 -11.064 1.00 52.50 100 ILE A CA 1
ATOM 773 C C . ILE A 1 100 ? -50.020 21.716 -9.976 1.00 52.50 100 ILE A C 1
ATOM 775 O O . ILE A 1 100 ? -50.856 22.613 -9.900 1.00 52.50 100 ILE A O 1
ATOM 779 N N . PRO A 1 101 ? -48.883 21.763 -9.217 1.00 50.28 101 PRO A N 1
ATOM 780 C CA . PRO A 1 101 ? -47.583 22.112 -9.812 1.00 50.28 101 PRO A CA 1
ATOM 781 C C . PRO A 1 101 ? -46.302 21.439 -9.288 1.00 50.28 101 PRO A C 1
ATOM 783 O O . PRO A 1 101 ? -46.089 21.205 -8.104 1.00 50.28 101 PRO A O 1
ATOM 786 N N . VAL A 1 102 ? -45.395 21.227 -10.245 1.00 56.81 102 VAL A N 1
ATOM 787 C CA . VAL A 1 102 ? -43.963 20.935 -10.094 1.00 56.81 102 VAL A CA 1
ATOM 788 C C . VAL A 1 102 ? -43.231 22.075 -9.377 1.00 56.81 102 VAL A C 1
ATOM 790 O O . VAL A 1 102 ? -43.320 23.218 -9.825 1.00 56.81 102 VAL A O 1
ATOM 793 N N . PRO A 1 103 ? -42.372 21.773 -8.389 1.00 52.53 103 PRO A N 1
ATOM 794 C CA . PRO A 1 103 ? -41.224 22.615 -8.094 1.00 52.53 103 PRO A CA 1
ATOM 795 C C . PRO A 1 103 ? -39.938 21.966 -8.621 1.00 52.53 103 PRO A C 1
ATOM 797 O O . PRO A 1 103 ? -39.319 21.112 -7.988 1.00 52.53 103 PRO A O 1
ATOM 800 N N . ALA A 1 104 ? -39.505 22.431 -9.792 1.00 53.59 104 ALA A N 1
ATOM 801 C CA . ALA A 1 104 ? -38.141 22.262 -10.265 1.00 53.59 104 ALA A CA 1
ATOM 802 C C . ALA A 1 104 ? -37.195 23.134 -9.424 1.00 53.59 104 ALA A C 1
ATOM 804 O O . ALA A 1 104 ? -37.275 24.360 -9.483 1.00 53.59 104 ALA A O 1
ATOM 805 N N . LYS A 1 105 ? -36.266 22.521 -8.682 1.00 51.47 105 LYS A N 1
ATOM 806 C CA . LYS A 1 105 ? -35.038 23.184 -8.206 1.00 51.47 105 LYS A CA 1
ATOM 807 C C . LYS A 1 105 ? -33.854 22.222 -8.303 1.00 51.47 105 LYS A C 1
ATOM 809 O O . LYS A 1 105 ? -33.445 21.597 -7.334 1.00 51.47 105 LYS A O 1
ATOM 814 N N . SER A 1 106 ? -33.306 22.118 -9.512 1.00 55.09 106 SER A N 1
ATOM 815 C CA . SER A 1 106 ? -31.965 21.584 -9.755 1.00 55.09 106 SER A CA 1
ATOM 816 C C . SER A 1 106 ? -30.943 22.663 -9.391 1.00 55.09 106 SER A C 1
ATOM 818 O O . SER A 1 106 ? -30.622 23.524 -10.213 1.00 55.09 106 SER A O 1
ATOM 820 N N . THR A 1 107 ? -30.424 22.631 -8.165 1.00 51.03 107 THR A N 1
ATOM 821 C CA . THR A 1 107 ? -29.274 23.457 -7.773 1.00 51.03 107 THR A CA 1
ATOM 822 C C . THR A 1 107 ? -28.013 22.879 -8.407 1.00 51.03 107 THR A C 1
ATOM 824 O O . THR A 1 107 ? -27.367 21.975 -7.887 1.00 51.03 107 THR A O 1
ATOM 827 N N . ARG A 1 108 ? -27.679 23.409 -9.584 1.00 53.44 108 ARG A N 1
ATOM 828 C CA . ARG A 1 108 ? -26.427 23.170 -10.300 1.00 53.44 108 ARG A CA 1
ATOM 829 C C . ARG A 1 108 ? -25.334 24.012 -9.640 1.00 53.44 108 ARG A C 1
ATOM 831 O O . ARG A 1 108 ? -25.137 25.167 -10.003 1.00 53.44 108 ARG A O 1
ATOM 838 N N .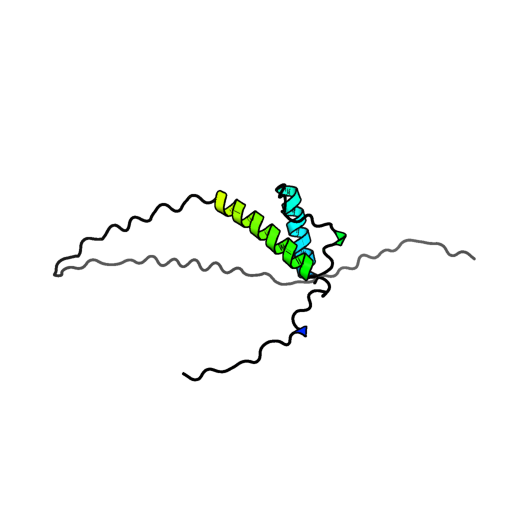 GLN A 1 109 ? -24.646 23.458 -8.645 1.00 49.25 109 GLN A N 1
ATOM 839 C CA . GLN A 1 109 ? -23.536 24.147 -7.990 1.00 49.25 109 GLN A CA 1
ATOM 840 C C . GLN A 1 109 ? -22.290 24.048 -8.882 1.00 49.25 109 GLN A C 1
ATOM 842 O O . GLN A 1 109 ? -21.565 23.055 -8.895 1.00 49.25 109 GLN A O 1
ATOM 847 N N . SER A 1 110 ? -22.088 25.073 -9.710 1.00 57.28 110 SER A N 1
ATOM 848 C CA . SER A 1 110 ? -20.886 25.237 -10.517 1.00 57.28 110 SER A CA 1
ATOM 849 C C . SER A 1 110 ? -19.717 25.634 -9.617 1.00 57.28 110 SER A C 1
ATOM 851 O O . SER A 1 110 ? -19.624 26.785 -9.189 1.00 57.28 110 SER A O 1
ATOM 853 N N . ASN A 1 111 ? -18.793 24.709 -9.368 1.00 63.44 111 ASN A N 1
ATOM 854 C CA . ASN A 1 111 ? -17.476 25.056 -8.847 1.00 63.44 111 ASN A CA 1
ATOM 855 C C . ASN A 1 111 ? -16.681 25.744 -9.962 1.00 63.44 111 ASN A C 1
ATOM 857 O O . ASN A 1 111 ? -16.027 25.096 -10.779 1.00 63.44 111 ASN A O 1
ATOM 861 N N . ARG A 1 112 ? -16.764 27.078 -10.018 1.00 44.06 112 ARG A N 1
ATOM 862 C CA . ARG A 1 112 ? -15.807 27.890 -10.769 1.00 44.06 112 ARG A CA 1
ATOM 863 C C . ARG A 1 112 ? -14.468 27.835 -10.044 1.00 44.06 112 ARG A C 1
ATOM 865 O O . ARG A 1 112 ? -14.249 28.509 -9.045 1.00 44.06 112 ARG A O 1
ATOM 872 N N . VAL A 1 113 ? -13.586 27.008 -10.584 1.00 45.12 113 VAL A N 1
ATOM 873 C CA . VAL A 1 113 ? -12.145 27.063 -10.373 1.00 45.12 113 VAL A CA 1
ATOM 874 C C . VAL A 1 113 ? -11.656 28.415 -10.909 1.00 45.12 113 VAL A C 1
ATOM 876 O O . VAL A 1 113 ? -11.699 28.660 -12.114 1.00 45.12 113 VAL A O 1
ATOM 879 N N . ALA A 1 114 ? -11.240 29.315 -10.018 1.00 45.78 114 ALA A N 1
ATOM 880 C CA . ALA A 1 114 ? -10.517 30.523 -10.397 1.00 45.78 114 ALA A CA 1
ATOM 881 C C . ALA A 1 114 ? -9.053 30.140 -10.658 1.00 45.78 114 ALA A C 1
ATOM 883 O O . ALA A 1 114 ? -8.313 29.822 -9.730 1.00 45.78 114 ALA A O 1
ATOM 884 N N . ILE A 1 115 ? -8.654 30.132 -11.930 1.00 47.34 115 ILE A N 1
ATOM 885 C CA . ILE A 1 115 ? -7.256 30.033 -12.353 1.00 47.34 115 ILE A CA 1
ATOM 886 C C . ILE A 1 115 ? -6.776 31.425 -12.772 1.00 47.34 115 ILE A C 1
ATOM 888 O O . ILE A 1 115 ? -7.417 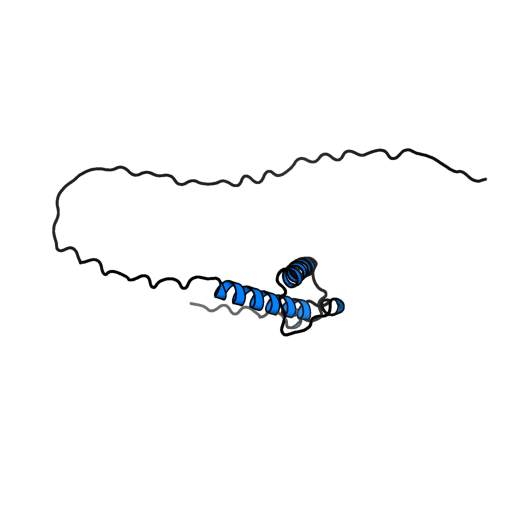32.091 -13.578 1.00 47.34 115 ILE A O 1
ATOM 892 N N . ALA A 1 116 ? -5.594 31.753 -12.244 1.00 45.81 116 ALA A N 1
ATOM 893 C CA . ALA A 1 116 ? -4.591 32.708 -12.711 1.00 45.81 116 ALA A CA 1
ATOM 894 C C . ALA A 1 116 ? -4.833 34.219 -12.533 1.00 45.81 116 ALA A C 1
ATOM 896 O O . ALA A 1 116 ? -5.669 34.825 -13.189 1.00 45.81 116 ALA A O 1
ATOM 897 N N . ALA A 1 117 ? -3.913 34.850 -11.793 1.00 48.62 117 ALA A N 1
ATOM 898 C CA . ALA A 1 117 ? -2.955 35.765 -12.415 1.00 48.62 117 ALA A CA 1
ATOM 899 C C . ALA A 1 117 ? -1.667 35.874 -11.576 1.00 48.62 117 ALA A C 1
ATOM 901 O O . ALA A 1 117 ? -1.674 36.122 -10.375 1.00 48.62 117 ALA A O 1
ATOM 902 N N . SER A 1 118 ? -0.558 35.655 -12.269 1.00 51.75 118 SER A N 1
ATOM 903 C CA . SER A 1 118 ? 0.836 35.890 -11.910 1.00 51.75 118 SER A CA 1
ATOM 904 C C . SER A 1 118 ? 1.142 37.330 -11.486 1.00 51.75 118 SER A C 1
ATOM 906 O O . SER A 1 118 ? 0.727 38.262 -12.171 1.00 51.75 118 SER A O 1
ATOM 908 N N . ALA A 1 119 ? 2.003 37.510 -10.480 1.00 50.00 119 ALA A N 1
ATOM 909 C CA . ALA A 1 119 ? 2.855 38.697 -10.381 1.00 50.00 119 ALA A CA 1
ATOM 910 C C . ALA A 1 119 ? 4.138 38.394 -9.594 1.00 50.00 119 ALA A C 1
ATOM 912 O O . ALA A 1 119 ? 4.196 38.462 -8.368 1.00 50.00 119 ALA A O 1
ATOM 913 N N . SER A 1 120 ? 5.189 38.081 -10.341 1.00 52.78 120 SER A N 1
ATOM 914 C CA . SER A 1 120 ? 6.580 38.102 -9.907 1.00 52.78 120 SER A CA 1
ATOM 915 C C . SER A 1 120 ? 6.965 39.536 -9.523 1.00 52.78 120 SER A C 1
ATOM 917 O O . SER A 1 120 ? 6.979 40.417 -10.383 1.00 52.78 120 SER A O 1
ATOM 919 N N . LYS A 1 121 ? 7.328 39.791 -8.263 1.00 47.38 121 LYS A N 1
ATOM 920 C CA . LYS A 1 121 ? 8.064 41.006 -7.885 1.00 47.38 121 LYS A CA 1
ATOM 921 C C . LYS A 1 121 ? 9.342 40.631 -7.147 1.00 47.38 121 LYS A C 1
ATOM 923 O O . LYS A 1 121 ? 9.320 40.164 -6.015 1.00 47.38 121 LYS A O 1
ATOM 928 N N . LYS A 1 122 ? 10.446 40.838 -7.870 1.00 47.62 122 LYS A N 1
ATOM 929 C CA . LYS A 1 122 ? 11.824 40.929 -7.386 1.00 47.62 122 LYS A CA 1
ATOM 930 C C . LYS A 1 122 ? 11.874 41.824 -6.145 1.00 47.62 122 LYS A C 1
ATOM 932 O O . LYS A 1 122 ? 11.416 42.961 -6.208 1.00 47.62 122 LYS A O 1
ATOM 937 N N . SER A 1 123 ? 12.482 41.340 -5.069 1.00 48.97 123 SER A N 1
ATOM 938 C CA . SER A 1 123 ? 12.994 42.190 -3.996 1.00 48.97 123 SER A CA 1
ATOM 939 C C . SER A 1 123 ? 14.518 42.149 -4.035 1.00 48.97 123 SER A C 1
ATOM 941 O O . SER A 1 123 ? 15.132 41.127 -3.731 1.00 48.97 123 SER A O 1
ATOM 943 N N . ASP A 1 124 ? 15.083 43.272 -4.468 1.00 46.12 124 ASP A N 1
ATOM 944 C CA . ASP A 1 124 ? 16.485 43.670 -4.381 1.00 46.12 124 ASP A CA 1
ATOM 945 C C . ASP A 1 124 ? 17.106 43.340 -3.012 1.00 46.12 124 ASP A C 1
ATOM 947 O O . ASP A 1 124 ? 16.674 43.855 -1.980 1.00 46.12 124 ASP A O 1
ATOM 951 N N . THR A 1 125 ? 18.175 42.543 -2.999 1.00 49.78 125 THR A N 1
ATOM 952 C CA . THR A 1 125 ? 19.109 42.451 -1.870 1.00 49.78 125 THR A CA 1
ATOM 953 C C . THR A 1 125 ? 20.388 43.203 -2.219 1.00 49.78 125 THR A C 1
ATOM 955 O O . THR A 1 125 ? 21.356 42.659 -2.744 1.00 49.78 125 THR A O 1
ATOM 958 N N . LYS A 1 126 ? 20.405 44.497 -1.891 1.00 48.12 126 LYS A N 1
ATOM 959 C CA . LYS A 1 126 ? 21.617 45.320 -1.864 1.00 48.12 126 LYS A CA 1
ATOM 960 C C . LYS A 1 126 ? 22.066 45.479 -0.414 1.00 48.12 126 LYS A C 1
ATOM 962 O O . LYS A 1 126 ? 21.397 46.180 0.338 1.00 48.12 126 LYS A O 1
ATOM 967 N N . LYS A 1 127 ? 23.198 44.873 -0.033 1.00 49.66 127 LYS A N 1
ATOM 968 C CA . LYS A 1 127 ? 24.106 45.371 1.024 1.00 49.66 127 LYS A CA 1
ATOM 969 C C . LYS A 1 127 ? 25.425 44.578 1.063 1.00 49.66 127 LYS A C 1
ATOM 971 O O . LYS A 1 127 ? 25.403 43.385 1.319 1.00 49.66 127 LYS A O 1
ATOM 976 N N . HIS A 1 128 ? 26.514 45.313 0.778 1.00 41.56 128 HIS A N 1
ATOM 977 C CA . HIS A 1 128 ? 27.874 45.325 1.366 1.00 41.56 128 HIS A CA 1
ATOM 978 C C . HIS A 1 128 ? 28.522 44.015 1.860 1.00 41.56 128 HIS A C 1
ATOM 980 O O . HIS A 1 128 ? 27.885 43.201 2.499 1.00 41.56 128 HIS A O 1
ATOM 986 N N . ALA A 1 129 ? 29.832 43.780 1.811 1.00 47.44 129 ALA A N 1
ATOM 987 C CA . ALA A 1 129 ? 31.038 44.434 1.303 1.00 47.44 129 ALA A CA 1
ATOM 988 C C . ALA A 1 129 ? 32.203 43.498 1.701 1.00 47.44 129 ALA A C 1
ATOM 990 O O . ALA A 1 129 ? 32.109 42.860 2.749 1.00 47.44 129 ALA A O 1
ATOM 991 N N . LYS A 1 130 ? 33.292 43.456 0.918 1.00 44.62 130 LYS A N 1
ATOM 992 C CA . LYS A 1 130 ? 34.711 43.391 1.356 1.00 44.62 130 LYS A CA 1
ATOM 993 C C . LYS A 1 130 ? 35.592 42.938 0.187 1.00 44.62 130 LYS A C 1
ATOM 995 O O . LYS A 1 130 ? 35.676 41.753 -0.117 1.00 44.62 130 LYS A O 1
ATOM 1000 N N . LYS A 1 131 ? 36.279 43.895 -0.442 1.00 52.50 131 LYS A N 1
ATOM 1001 C CA . LYS A 1 131 ? 37.515 43.626 -1.185 1.00 52.50 131 LYS A CA 1
ATOM 1002 C C . LYS A 1 131 ? 38.657 43.594 -0.168 1.00 52.50 131 LYS A C 1
ATOM 1004 O O . LYS A 1 131 ? 38.843 44.561 0.562 1.00 52.50 131 LYS A O 1
ATOM 1009 N N . LYS A 1 132 ? 39.368 42.469 -0.118 1.00 46.75 132 LYS A N 1
ATOM 1010 C CA . LYS A 1 132 ? 40.747 42.375 0.362 1.00 46.75 132 LYS A CA 1
ATOM 1011 C C . LYS A 1 132 ? 41.645 42.540 -0.862 1.00 46.75 132 LYS A C 1
ATOM 1013 O O . LYS A 1 132 ? 41.464 41.793 -1.821 1.00 46.75 132 LYS A O 1
ATOM 1018 N N . SER A 1 133 ? 42.569 43.487 -0.815 1.00 51.12 133 SER A N 1
ATOM 1019 C CA . SER A 1 133 ? 43.909 43.382 -1.392 1.00 51.12 133 SER A CA 1
ATOM 1020 C C . SER A 1 133 ? 44.789 44.438 -0.753 1.00 51.12 133 SER A C 1
ATOM 1022 O O . SER A 1 133 ? 44.229 45.487 -0.368 1.00 51.12 133 SER A O 1
#

Radius of gyration: 30.79 Å; chains: 1; bounding box: 106×58×49 Å

Secondary structure (DSSP, 8-state):
-PPP-PPPPPGGGS-TTPBPPHHHHHHHHHHHHHHHHHT---SS---TTTTTBHHHHHHHHHHHHHHHHHHHHHTSPPPPP-----PPPPPS-----------------------------------------

pLDDT: mean 73.33, std 19.88, range [39.59, 96.44]

Sequence (133 aa):
MATIRVPGPPPEAFRKNRPISDLIKSQIKHFQHLEHKLKITLPTKFLPHDLTTEAVASQYISEMTAALRDRASAAQPTPAPIRVVSSPRPDTAPETRSAIPVPAKSTRQSNRVAIAASASKKSDTKKHAKKKS